Protein AF-A0A922Y2P7-F1 (afdb_monomer)

Radius of gyration: 21.87 Å; Cα contacts (8 Å, |Δi|>4): 31; chains: 1; bounding box: 61×43×46 Å

Solvent-accessible surfac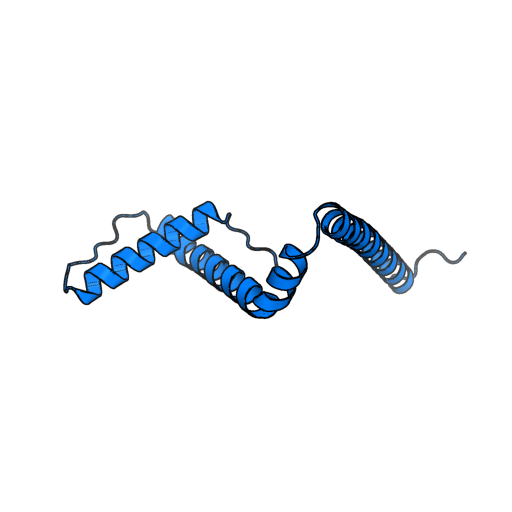e area (backbone atoms only — not comparable to full-atom values): 6220 Å² total; per-residue (Å²): 133,82,77,66,87,60,54,70,71,60,25,50,54,51,50,54,51,51,49,52,50,52,52,33,56,76,70,74,42,90,85,79,88,82,70,58,69,73,59,58,63,47,48,60,58,32,48,50,33,41,50,52,52,51,48,55,50,60,78,41,42,67,59,53,53,54,53,68,69,44,55,72,70,57,42,50,52,50,52,54,50,49,52,55,50,53,53,52,52,53,53,49,51,51,50,52,53,39,56,74,70,66,49,82,86,127

pLDDT: mean 87.1, std 9.53, range [47.66, 96.25]

Secondary structure (DSSP, 8-state):
-PPPSS-HHHHHHHHHHHHHHHHHHHTT------S-HHHHHHHHHHHHHHHHHHHHHHHTHHHHHHHHHS-HHHHHHHHHHHHHHHHHHHHHHHHHHHHHTT----

Nearest PDB structures (foldseek):
  8qo9-assembly1_A  TM=3.085E-01  e=5.550E+00  Homo sapiens
  8h6e-assembly1_5B  TM=3.210E-01  e=8.917E+00  Homo sapiens

Mean predicted aligned error: 9.05 Å

Foldseek 3Di:
DDQQPDDPVLLVVLVVVVVVVVVCVVVVHDDDDPDDPVVVVCSVSSPVSNVVVVVVCVVCVVVVVVLVPDPPVVNVVVVVVVVVVVVVVVVVVVVVVCVVVVHDDD

Structure (mmCIF, N/CA/C/O backbone):
data_AF-A0A922Y2P7-F1
#
_entry.id   AF-A0A922Y2P7-F1
#
loop_
_atom_site.group_PDB
_atom_site.id
_atom_site.type_symbol
_atom_site.label_atom_id
_atom_site.label_alt_id
_atom_site.label_comp_id
_atom_site.label_asym_id
_atom_site.label_entity_id
_atom_site.label_seq_id
_atom_site.pdbx_PDB_ins_code
_atom_site.Cartn_x
_atom_site.Cartn_y
_atom_site.Cartn_z
_atom_site.occupancy
_atom_site.B_iso_or_equiv
_atom_site.auth_seq_id
_atom_site.auth_comp_id
_atom_site.auth_asym_id
_atom_site.auth_atom_id
_atom_site.pdbx_PDB_model_num
ATOM 1 N N . MET A 1 1 ? 6.098 9.697 -9.049 1.00 47.66 1 MET A N 1
ATOM 2 C CA . MET A 1 1 ? 5.323 9.312 -7.848 1.00 47.66 1 MET A CA 1
ATOM 3 C C . MET A 1 1 ? 6.284 9.144 -6.680 1.00 47.66 1 MET A C 1
ATOM 5 O O . MET A 1 1 ? 7.315 8.517 -6.869 1.00 47.66 1 MET A O 1
ATOM 9 N N . THR A 1 2 ? 6.011 9.724 -5.507 1.00 57.09 2 THR A N 1
ATOM 10 C CA . THR A 1 2 ? 6.834 9.486 -4.304 1.00 57.09 2 THR A CA 1
ATOM 11 C C . THR A 1 2 ? 6.547 8.099 -3.737 1.00 57.09 2 THR A C 1
ATOM 13 O O . THR A 1 2 ? 5.384 7.695 -3.706 1.00 57.09 2 THR A O 1
ATOM 16 N N . LEU A 1 3 ? 7.581 7.371 -3.312 1.00 58.31 3 LEU A N 1
ATOM 17 C CA . LEU A 1 3 ? 7.417 6.056 -2.687 1.00 58.31 3 LEU A CA 1
ATOM 18 C C . LEU A 1 3 ? 6.575 6.169 -1.399 1.00 58.31 3 LEU A C 1
ATOM 20 O O . LEU A 1 3 ? 6.653 7.201 -0.723 1.00 58.31 3 LEU A O 1
ATOM 24 N N . PRO A 1 4 ? 5.769 5.148 -1.049 1.00 67.25 4 PRO A N 1
ATOM 25 C CA . PRO A 1 4 ? 5.058 5.120 0.226 1.00 67.25 4 PRO A CA 1
ATOM 26 C C . PRO A 1 4 ? 6.059 5.208 1.385 1.00 67.25 4 PRO A C 1
ATOM 28 O O . PRO A 1 4 ? 7.004 4.427 1.450 1.00 67.25 4 PRO A O 1
ATOM 31 N N . THR A 1 5 ? 5.863 6.160 2.295 1.00 79.56 5 THR A N 1
ATOM 32 C CA . THR A 1 5 ? 6.743 6.366 3.459 1.00 79.56 5 THR A CA 1
ATOM 33 C C . THR A 1 5 ? 6.452 5.385 4.596 1.00 79.56 5 THR A C 1
ATOM 35 O O . THR A 1 5 ? 7.342 5.072 5.381 1.00 79.56 5 THR A O 1
ATOM 38 N N . ALA A 1 6 ? 5.223 4.868 4.676 1.00 85.81 6 ALA A N 1
ATOM 39 C CA . ALA A 1 6 ? 4.834 3.822 5.618 1.00 85.81 6 ALA A CA 1
ATOM 40 C C . ALA A 1 6 ? 5.068 2.426 5.024 1.00 85.81 6 ALA A C 1
ATOM 42 O O . ALA A 1 6 ? 4.776 2.187 3.851 1.00 85.81 6 ALA A O 1
ATOM 43 N N . THR A 1 7 ? 5.523 1.473 5.839 1.00 89.12 7 THR A N 1
ATOM 44 C CA . THR A 1 7 ? 5.659 0.072 5.408 1.00 89.12 7 THR A CA 1
ATOM 45 C C . THR A 1 7 ? 4.289 -0.554 5.125 1.00 89.12 7 THR A C 1
ATOM 47 O O . THR A 1 7 ? 3.276 -0.133 5.688 1.00 89.12 7 THR A O 1
ATOM 50 N N . LEU A 1 8 ? 4.241 -1.599 4.287 1.00 88.62 8 LEU A N 1
ATOM 51 C CA . LEU A 1 8 ? 2.988 -2.312 3.993 1.00 88.62 8 LEU A CA 1
ATOM 52 C C . LEU A 1 8 ? 2.330 -2.890 5.255 1.00 88.62 8 LEU A C 1
ATOM 54 O O . LEU A 1 8 ? 1.112 -2.849 5.371 1.00 88.62 8 LEU A O 1
ATOM 58 N N . ALA A 1 9 ? 3.118 -3.370 6.222 1.00 90.62 9 ALA A N 1
ATOM 59 C CA . ALA A 1 9 ? 2.588 -3.872 7.489 1.00 90.62 9 ALA A CA 1
ATOM 60 C C . ALA A 1 9 ? 1.817 -2.783 8.258 1.00 90.62 9 ALA A C 1
ATOM 62 O O . ALA A 1 9 ? 0.706 -3.025 8.719 1.00 90.62 9 ALA A O 1
ATOM 63 N N . ILE A 1 10 ? 2.368 -1.565 8.328 1.00 91.56 10 ILE A N 1
ATOM 64 C CA . ILE A 1 10 ? 1.718 -0.428 8.997 1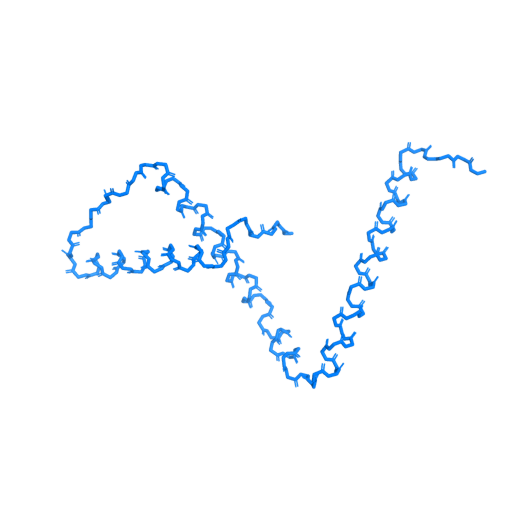.00 91.56 10 ILE A CA 1
ATOM 65 C C . ILE A 1 10 ? 0.460 0.004 8.229 1.00 91.56 10 ILE A C 1
ATOM 67 O O . ILE A 1 10 ? -0.568 0.289 8.838 1.00 91.56 10 ILE A O 1
ATOM 71 N N . GLN A 1 11 ? 0.514 -0.000 6.893 1.00 92.38 11 GLN A N 1
ATOM 72 C CA . GLN A 1 11 ? -0.651 0.272 6.044 1.00 92.38 11 GLN A CA 1
ATOM 73 C C . GLN A 1 11 ? -1.789 -0.733 6.294 1.00 92.38 11 GLN A C 1
ATOM 75 O O . GLN A 1 11 ? -2.936 -0.322 6.451 1.00 92.38 11 GLN A O 1
ATOM 80 N N . ILE A 1 12 ? -1.479 -2.033 6.378 1.00 93.06 12 ILE A N 1
ATOM 81 C CA . ILE A 1 12 ? -2.463 -3.099 6.630 1.00 93.06 12 ILE A CA 1
ATOM 82 C C . ILE A 1 12 ? -3.136 -2.927 7.994 1.00 93.06 12 ILE A C 1
ATOM 84 O O . ILE A 1 12 ? -4.357 -3.037 8.083 1.00 93.06 12 ILE A O 1
ATOM 88 N N . GLU A 1 13 ? -2.369 -2.643 9.046 1.00 93.06 13 GLU A N 1
ATOM 89 C CA . GLU A 1 13 ? -2.926 -2.451 10.390 1.00 93.06 13 GLU A CA 1
ATOM 90 C C . GLU A 1 13 ? -3.887 -1.255 10.453 1.00 93.06 13 GLU A C 1
ATOM 92 O O . GLU A 1 13 ? -4.983 -1.367 11.006 1.00 93.06 13 GLU A O 1
ATOM 97 N N . GLU A 1 14 ? -3.541 -0.130 9.821 1.00 93.88 14 GLU A N 1
ATOM 98 C CA . GLU A 1 14 ? -4.445 1.027 9.767 1.00 93.88 14 GLU A CA 1
ATOM 99 C C . GLU A 1 14 ? -5.702 0.752 8.928 1.00 93.88 14 GLU A C 1
ATOM 101 O O . GLU A 1 14 ? -6.799 1.168 9.309 1.00 93.88 14 GLU A O 1
ATOM 106 N N . VAL A 1 15 ? -5.590 -0.007 7.831 1.00 94.88 15 VAL A N 1
ATOM 107 C CA . VAL A 1 15 ? -6.760 -0.427 7.041 1.00 94.88 15 VAL A CA 1
ATOM 108 C C . VAL A 1 15 ? -7.679 -1.348 7.852 1.00 94.88 15 VAL A C 1
ATOM 110 O O . VAL A 1 15 ? -8.887 -1.123 7.866 1.00 94.88 15 VAL A O 1
ATOM 113 N N . ARG A 1 16 ? -7.138 -2.328 8.588 1.00 93.81 16 ARG A N 1
ATOM 114 C CA . ARG A 1 16 ? -7.922 -3.216 9.474 1.00 93.81 16 ARG A CA 1
ATOM 115 C C . ARG A 1 16 ? -8.654 -2.444 10.565 1.00 93.81 16 ARG A C 1
ATOM 117 O O . ARG A 1 16 ? -9.804 -2.741 10.899 1.00 93.81 16 ARG A O 1
ATOM 124 N N . LEU A 1 17 ? -8.002 -1.430 11.127 1.00 92.81 17 LEU A N 1
ATOM 125 C CA . LEU A 1 17 ? -8.632 -0.569 12.118 1.00 92.81 17 LEU A CA 1
ATOM 126 C C . LEU A 1 17 ? -9.770 0.255 11.502 1.00 92.81 17 LEU A C 1
ATOM 128 O O . LEU A 1 17 ? -10.840 0.369 12.106 1.00 92.81 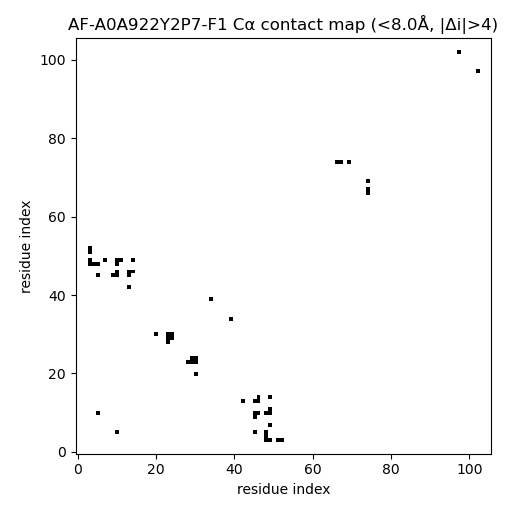17 LEU A O 1
ATOM 132 N N . ALA A 1 18 ? -9.561 0.814 10.308 1.00 93.19 18 ALA A N 1
ATOM 133 C CA . ALA A 1 18 ? -10.596 1.534 9.572 1.00 93.19 18 ALA A CA 1
ATOM 134 C C . ALA A 1 18 ? -11.790 0.623 9.228 1.00 93.19 18 ALA A C 1
ATOM 136 O O . ALA A 1 18 ? -12.938 1.023 9.429 1.00 93.19 18 ALA A O 1
ATOM 137 N N . GLU A 1 19 ? -11.533 -0.616 8.806 1.00 94.31 19 GLU A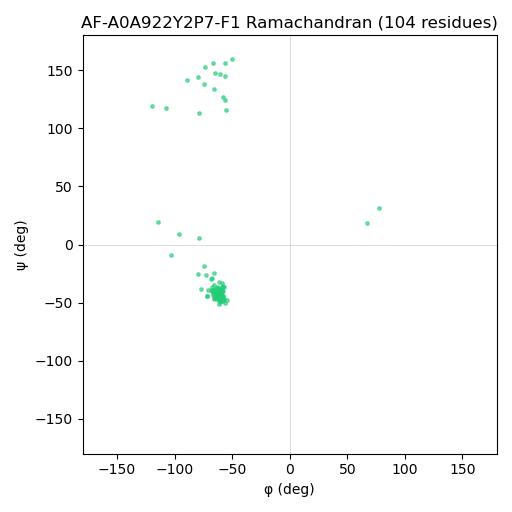 N 1
ATOM 138 C CA . GLU A 1 19 ? -12.555 -1.639 8.563 1.00 94.31 19 GLU A CA 1
ATOM 139 C C . GLU A 1 19 ? -13.356 -1.945 9.836 1.00 94.31 19 GLU A C 1
ATOM 141 O O . GLU A 1 19 ? -14.585 -1.886 9.826 1.00 94.31 19 GLU A O 1
ATOM 146 N N . THR A 1 20 ? -12.674 -2.180 10.961 1.00 92.94 20 THR A N 1
ATOM 147 C CA . THR A 1 20 ? -13.320 -2.437 1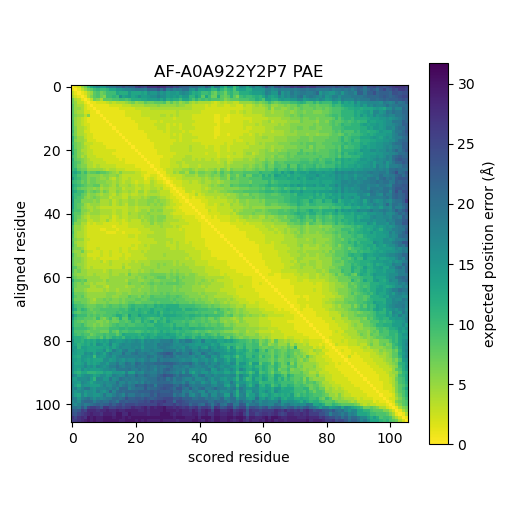2.259 1.00 92.94 20 THR A CA 1
ATOM 148 C C . THR A 1 20 ? -14.234 -1.278 12.668 1.00 92.94 20 THR A C 1
ATOM 150 O O . THR A 1 20 ? -15.342 -1.495 13.157 1.00 92.94 20 THR A O 1
ATOM 153 N N . ARG A 1 21 ? -13.814 -0.028 12.433 1.00 91.62 21 ARG A N 1
ATOM 154 C CA . ARG A 1 21 ? -14.647 1.159 12.695 1.00 91.62 21 ARG A CA 1
ATOM 155 C C . ARG A 1 21 ? -15.870 1.207 11.796 1.00 91.62 21 ARG A C 1
ATOM 157 O O . ARG A 1 21 ? -16.964 1.446 12.297 1.00 91.62 21 ARG A O 1
ATOM 164 N N . ALA A 1 22 ? -15.694 0.978 10.497 1.00 92.00 22 ALA A N 1
ATOM 165 C CA . ALA A 1 22 ? -16.798 0.952 9.543 1.00 92.00 22 ALA A CA 1
ATOM 166 C C . ALA A 1 22 ? -17.816 -0.141 9.904 1.00 92.00 22 ALA A C 1
ATOM 168 O O . ALA A 1 22 ? -19.021 0.109 9.883 1.00 92.00 22 ALA A O 1
ATOM 169 N N . HIS A 1 23 ? -17.338 -1.317 10.318 1.00 93.62 23 HIS A N 1
ATOM 170 C CA . HIS A 1 23 ? -18.174 -2.404 10.815 1.00 93.62 23 HIS A CA 1
ATOM 171 C C . HIS A 1 23 ? -18.955 -1.988 12.070 1.00 93.62 23 HIS A C 1
ATOM 173 O O . HIS A 1 23 ? -20.178 -2.109 12.102 1.00 93.62 23 HIS A O 1
ATOM 179 N N . SER A 1 24 ? -18.286 -1.430 13.082 1.00 93.06 24 SER A N 1
ATOM 180 C CA . SER A 1 24 ? -18.952 -0.947 14.298 1.00 93.06 24 SER A CA 1
ATOM 181 C C . SER A 1 24 ? -20.028 0.096 13.997 1.00 93.06 24 SER A C 1
ATOM 183 O O . SER A 1 24 ? -21.155 -0.044 14.468 1.00 93.06 24 SER A O 1
ATOM 185 N N . LEU A 1 25 ? -19.726 1.087 13.152 1.00 93.38 25 LEU A N 1
ATOM 186 C CA . LEU A 1 25 ? -20.691 2.112 12.746 1.00 93.38 25 LEU A CA 1
ATOM 187 C C . LEU A 1 25 ? -21.891 1.512 12.007 1.00 93.38 25 LEU A C 1
ATOM 189 O O . LEU A 1 25 ? -23.029 1.872 12.301 1.00 93.38 25 LEU A O 1
ATOM 193 N N . ARG A 1 26 ? -21.658 0.556 11.099 1.00 95.06 26 ARG A N 1
ATOM 194 C CA . ARG A 1 26 ? -22.724 -0.150 10.370 1.00 95.06 26 ARG A CA 1
ATOM 195 C C . ARG A 1 26 ? -23.696 -0.870 11.310 1.00 95.06 26 ARG A C 1
ATOM 197 O O . ARG A 1 26 ? -24.878 -0.962 10.994 1.00 95.06 26 ARG A O 1
ATOM 204 N N . HIS A 1 27 ? -23.212 -1.365 12.446 1.00 94.56 27 HIS A N 1
ATOM 205 C CA . HIS A 1 27 ? -24.013 -2.075 13.447 1.00 94.56 27 HIS A CA 1
ATOM 206 C C . HIS A 1 27 ? -24.495 -1.184 14.605 1.00 94.56 27 HIS A C 1
ATOM 208 O O . HIS A 1 27 ? -25.031 -1.699 15.584 1.00 94.56 27 HIS A O 1
ATOM 214 N N . GLY A 1 28 ? -24.319 0.140 14.514 1.00 92.44 28 GLY A N 1
ATOM 215 C CA . GLY A 1 28 ? -24.724 1.079 15.565 1.00 92.44 28 GLY A CA 1
ATOM 216 C C . GLY A 1 28 ? -23.922 0.945 16.865 1.00 92.44 28 GLY A C 1
ATOM 217 O O . GLY A 1 28 ? -24.371 1.401 17.914 1.00 92.44 28 GLY A O 1
ATOM 218 N N . LEU A 1 29 ? -22.748 0.310 16.817 1.00 92.75 29 LEU A N 1
ATOM 219 C CA . LEU A 1 29 ? -21.872 0.147 17.971 1.00 92.75 29 LEU A CA 1
ATOM 220 C C . LEU A 1 29 ? -21.077 1.436 18.231 1.00 92.75 29 LEU A C 1
ATOM 222 O O . LEU A 1 29 ? -20.649 2.106 17.284 1.00 92.75 29 LEU A O 1
ATOM 226 N N . PRO A 1 30 ? -20.819 1.781 19.505 1.00 90.88 30 PRO A N 1
ATOM 227 C CA . PRO A 1 30 ? -20.034 2.958 19.842 1.00 90.88 30 PRO A CA 1
ATOM 228 C C . PRO A 1 30 ? -18.582 2.800 19.375 1.00 90.88 30 PRO A C 1
ATOM 230 O O . PRO A 1 30 ? -17.931 1.787 19.632 1.00 90.88 30 PRO A O 1
ATOM 233 N N . VAL A 1 31 ? -18.047 3.840 18.734 1.00 89.62 31 VAL A N 1
ATOM 234 C CA . VAL A 1 31 ? -16.630 3.932 18.363 1.00 89.62 31 VAL A CA 1
ATOM 235 C C . VAL A 1 31 ? -15.955 4.946 19.277 1.00 89.62 31 VAL A C 1
ATOM 237 O O . VAL A 1 31 ? -16.297 6.125 19.264 1.00 89.62 31 VAL A O 1
ATOM 240 N N . VAL A 1 32 ? -14.983 4.487 20.066 1.00 88.81 32 VAL A N 1
ATOM 241 C CA . VAL A 1 32 ? -14.190 5.338 20.963 1.00 88.81 32 VAL A CA 1
ATOM 242 C C . VAL A 1 32 ? -12.725 5.249 20.559 1.00 88.81 32 VAL A C 1
ATOM 244 O O . VAL A 1 32 ? -12.127 4.175 20.604 1.00 88.81 32 VAL A O 1
ATOM 247 N N . GLU A 1 33 ? -12.136 6.381 20.175 1.00 89.56 33 GLU A N 1
ATOM 248 C CA . GLU A 1 33 ? -10.699 6.481 19.925 1.00 89.56 33 GLU A CA 1
ATOM 249 C C . GLU A 1 33 ? -9.957 6.603 21.259 1.00 89.56 33 GLU A C 1
ATOM 251 O O . GLU A 1 33 ? -10.098 7.594 21.973 1.00 89.56 33 GLU A O 1
ATOM 256 N N . LYS A 1 34 ? -9.180 5.572 21.601 1.00 89.44 34 LYS A N 1
ATOM 257 C CA . LYS A 1 34 ? -8.365 5.525 22.826 1.00 89.44 34 LYS A CA 1
ATOM 258 C C . LYS A 1 34 ? -6.883 5.780 22.560 1.00 89.44 34 LYS A C 1
ATOM 260 O O . LYS A 1 34 ? -6.110 5.883 23.509 1.00 89.44 34 LYS A O 1
ATOM 265 N N . ARG A 1 35 ? -6.466 5.830 21.292 1.00 88.94 35 ARG A N 1
ATOM 266 C CA . ARG A 1 35 ? -5.060 6.023 20.935 1.00 88.94 35 ARG A CA 1
ATOM 267 C C . ARG A 1 35 ? -4.626 7.476 21.189 1.00 88.94 35 ARG A C 1
ATOM 269 O O . ARG A 1 35 ? -5.454 8.386 21.108 1.00 88.94 35 ARG A O 1
ATOM 276 N N . PRO A 1 36 ? -3.330 7.713 21.456 1.00 91.50 36 PRO A N 1
ATOM 277 C CA . PRO A 1 36 ? -2.770 9.058 21.566 1.00 91.50 36 PRO A CA 1
ATOM 278 C C . PRO A 1 36 ? -3.018 9.911 20.311 1.00 91.50 36 PRO A C 1
ATOM 280 O O . PRO A 1 36 ? -2.990 9.400 19.190 1.00 91.50 36 PRO A O 1
ATOM 283 N N . ARG A 1 37 ? -3.235 11.224 20.480 1.00 88.50 37 ARG A N 1
ATOM 284 C CA . ARG A 1 37 ? -3.585 12.142 19.373 1.00 88.50 37 ARG A CA 1
ATOM 285 C C . ARG A 1 37 ? -2.546 12.164 18.248 1.00 88.50 37 ARG A C 1
ATOM 287 O O . ARG A 1 37 ? -2.918 12.273 17.086 1.00 88.50 37 ARG A O 1
ATOM 294 N N . ASP A 1 38 ? -1.267 12.045 18.580 1.00 87.56 38 ASP A N 1
ATOM 295 C CA . ASP A 1 38 ? -0.154 12.004 17.625 1.00 87.56 38 ASP A CA 1
ATOM 296 C C . ASP A 1 38 ? -0.140 10.717 16.783 1.00 87.56 38 ASP A C 1
ATOM 298 O O . ASP A 1 38 ? 0.292 10.727 15.630 1.00 87.56 38 ASP A O 1
ATOM 302 N N . VAL A 1 39 ? -0.633 9.603 17.331 1.00 85.00 39 VAL A N 1
ATOM 303 C CA . VAL A 1 39 ? -0.816 8.351 16.586 1.00 85.00 39 VAL A CA 1
ATOM 304 C C . VAL A 1 39 ? -1.977 8.506 15.608 1.00 85.00 39 VAL A C 1
ATOM 306 O O . VAL A 1 39 ? -1.838 8.178 14.435 1.00 85.00 39 VAL A O 1
ATOM 309 N N . VAL A 1 40 ? -3.091 9.090 16.060 1.00 85.25 40 VAL A N 1
ATOM 310 C CA . VAL A 1 40 ? -4.268 9.343 15.212 1.00 85.25 40 VAL A CA 1
ATOM 311 C C . VAL A 1 40 ? -3.947 10.301 14.066 1.00 85.25 40 VAL A C 1
ATOM 313 O O . VAL A 1 40 ? -4.381 10.069 12.939 1.00 85.25 40 VAL A O 1
ATOM 316 N N . ALA A 1 41 ? -3.163 11.350 14.330 1.00 84.62 41 ALA A N 1
ATOM 317 C CA . ALA A 1 41 ? -2.728 12.296 13.305 1.00 84.62 41 ALA A CA 1
ATOM 318 C C . ALA A 1 41 ? -1.944 11.595 12.182 1.00 84.62 41 ALA A C 1
ATOM 320 O O . ALA A 1 41 ? -2.180 11.854 11.003 1.00 84.62 41 ALA A O 1
ATOM 321 N N . ARG A 1 42 ? -1.078 10.639 12.542 1.00 87.75 42 ARG A N 1
ATOM 322 C CA . ARG A 1 42 ? -0.298 9.839 11.587 1.00 87.75 42 ARG A CA 1
ATOM 323 C C . ARG A 1 42 ? -1.137 8.806 10.831 1.00 87.75 42 ARG A C 1
ATOM 325 O O . ARG A 1 42 ? -0.796 8.474 9.697 1.00 87.75 42 ARG A O 1
ATOM 332 N N . SER A 1 43 ? -2.252 8.329 11.393 1.00 89.50 43 SER A N 1
ATOM 333 C CA . SER A 1 43 ? -3.127 7.354 10.719 1.00 89.50 43 SER A CA 1
ATOM 334 C C . SER A 1 43 ? -3.626 7.855 9.357 1.00 89.50 43 SER A C 1
ATOM 336 O O . SER A 1 43 ? -3.700 7.073 8.412 1.00 89.50 43 SER A O 1
ATOM 338 N N . ALA A 1 44 ? -3.921 9.152 9.211 1.00 86.88 44 ALA A N 1
ATOM 339 C CA . ALA A 1 44 ? -4.367 9.716 7.934 1.00 86.88 44 ALA A CA 1
ATOM 340 C C . ALA A 1 44 ? -3.290 9.608 6.838 1.00 86.88 44 ALA A C 1
ATOM 342 O O . ALA A 1 44 ? -3.590 9.257 5.696 1.00 86.88 44 ALA A O 1
ATOM 343 N N . GLU A 1 45 ? -2.027 9.852 7.189 1.00 89.50 45 GLU A N 1
ATOM 344 C CA . GLU A 1 45 ? -0.892 9.733 6.268 1.00 89.50 45 GLU A CA 1
ATOM 345 C C . GLU A 1 45 ? -0.662 8.278 5.846 1.00 89.50 45 GLU A C 1
ATOM 347 O O . GLU A 1 45 ? -0.437 7.998 4.666 1.00 89.50 45 GLU A O 1
ATOM 352 N N . VAL A 1 46 ? -0.774 7.341 6.792 1.00 92.56 46 VAL A N 1
ATOM 353 C CA . VAL A 1 46 ? -0.646 5.903 6.522 1.00 92.56 46 VAL A CA 1
ATOM 354 C C . VAL A 1 46 ? -1.782 5.404 5.630 1.00 92.56 46 VAL A C 1
ATOM 356 O O . VAL A 1 46 ? -1.521 4.696 4.659 1.00 92.56 46 VAL A O 1
ATOM 359 N N . LEU A 1 47 ? -3.030 5.791 5.905 1.00 92.56 47 LEU A N 1
ATOM 360 C CA . LEU A 1 47 ? -4.179 5.434 5.067 1.00 92.56 47 LEU A CA 1
ATOM 361 C C . LEU A 1 47 ? -4.053 6.030 3.662 1.00 92.56 47 LEU A C 1
ATOM 363 O O . LEU A 1 47 ? -4.372 5.367 2.676 1.00 92.56 47 LEU A O 1
ATOM 367 N N . ASN A 1 48 ? -3.518 7.247 3.542 1.00 90.38 48 ASN A N 1
ATOM 368 C CA . ASN A 1 48 ? -3.199 7.825 2.242 1.00 90.38 48 ASN A CA 1
ATOM 369 C C . ASN A 1 48 ? -2.092 7.035 1.519 1.00 90.38 48 ASN A C 1
ATOM 371 O O . ASN A 1 48 ? -2.190 6.826 0.311 1.00 90.38 48 ASN A O 1
ATOM 375 N N . CYS A 1 49 ? -1.069 6.549 2.234 1.00 91.19 49 CYS A N 1
ATOM 376 C CA . CYS A 1 49 ? -0.074 5.637 1.662 1.00 91.19 49 CYS A CA 1
ATOM 377 C C . CYS A 1 49 ? -0.725 4.336 1.172 1.00 91.19 49 CYS A C 1
ATOM 379 O O . CYS A 1 49 ? -0.468 3.935 0.041 1.00 91.19 49 CYS A O 1
ATOM 381 N N . ALA A 1 50 ? -1.609 3.731 1.972 1.00 93.06 50 ALA A N 1
ATOM 382 C CA . ALA A 1 50 ? -2.359 2.530 1.603 1.00 93.06 50 ALA A CA 1
ATOM 383 C C . ALA A 1 50 ? -3.186 2.734 0.329 1.00 93.06 50 ALA A C 1
ATOM 385 O O . ALA A 1 50 ? -3.078 1.945 -0.609 1.00 93.06 50 ALA A O 1
ATOM 386 N N . ARG A 1 51 ? -3.941 3.837 0.251 1.00 93.06 51 ARG A N 1
ATOM 387 C CA . ARG A 1 51 ? -4.708 4.211 -0.944 1.00 93.06 51 ARG A CA 1
ATOM 388 C C . ARG A 1 51 ? -3.813 4.307 -2.180 1.00 93.06 51 ARG A C 1
ATOM 390 O O . ARG A 1 51 ? -4.111 3.679 -3.186 1.00 93.06 51 ARG A O 1
ATOM 397 N N . ARG A 1 52 ? -2.696 5.038 -2.098 1.00 90.38 52 ARG A N 1
ATOM 398 C CA . ARG A 1 52 ? -1.762 5.209 -3.227 1.00 90.38 52 ARG A CA 1
ATOM 399 C C . ARG A 1 52 ? -1.121 3.891 -3.669 1.00 90.38 52 ARG A C 1
ATOM 401 O O . ARG A 1 52 ? -0.921 3.684 -4.864 1.00 90.38 52 ARG A O 1
ATOM 408 N N . SER A 1 53 ? -0.804 3.004 -2.723 1.00 90.12 53 SER A N 1
ATOM 409 C CA . SER A 1 53 ? -0.320 1.654 -3.029 1.00 90.12 53 SER A CA 1
ATOM 410 C C . SER A 1 53 ? -1.369 0.870 -3.825 1.00 90.12 53 SER A C 1
ATOM 412 O O . SER A 1 53 ? -1.040 0.277 -4.848 1.00 90.12 53 SER A O 1
ATOM 414 N N . LEU A 1 54 ? -2.637 0.908 -3.398 1.00 90.69 54 LEU A N 1
ATOM 415 C CA . LEU A 1 54 ? -3.739 0.230 -4.089 1.00 90.69 54 LEU A CA 1
ATOM 416 C C . LEU A 1 54 ? -4.031 0.831 -5.469 1.00 90.69 54 LEU A C 1
ATOM 418 O O . LEU A 1 54 ? -4.270 0.078 -6.407 1.00 90.69 54 LEU A O 1
ATOM 422 N N . GLU A 1 55 ? -3.962 2.154 -5.614 1.00 91.44 55 GLU A N 1
ATOM 423 C CA . GLU A 1 55 ? -4.101 2.836 -6.909 1.00 91.44 55 GLU A CA 1
ATOM 424 C C . GLU A 1 55 ? -3.021 2.386 -7.885 1.00 91.44 55 GLU A C 1
ATOM 426 O O . GLU A 1 55 ? -3.346 1.933 -8.974 1.00 91.44 55 GLU A O 1
ATOM 431 N N . THR A 1 56 ? -1.756 2.387 -7.456 1.00 89.50 56 THR A N 1
ATOM 432 C CA . THR A 1 56 ? -0.634 1.920 -8.288 1.00 89.50 56 THR A CA 1
ATOM 433 C C . THR A 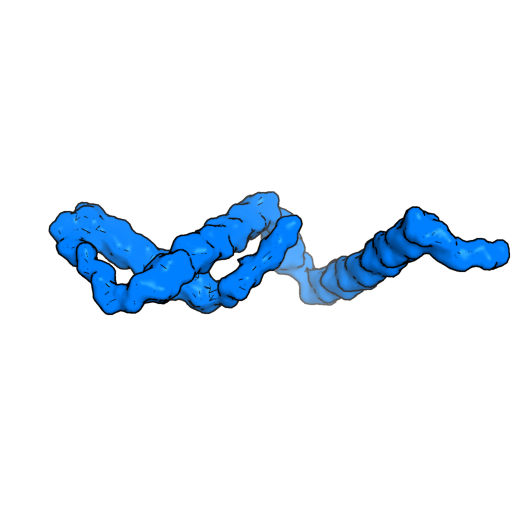1 56 ? -0.834 0.467 -8.731 1.00 89.50 56 THR A C 1
ATOM 435 O O . THR A 1 56 ? -0.613 0.120 -9.889 1.00 89.50 56 THR A O 1
ATOM 438 N N . LEU A 1 57 ? -1.264 -0.402 -7.809 1.00 89.69 57 LEU A N 1
ATOM 439 C CA . LEU A 1 57 ? -1.540 -1.805 -8.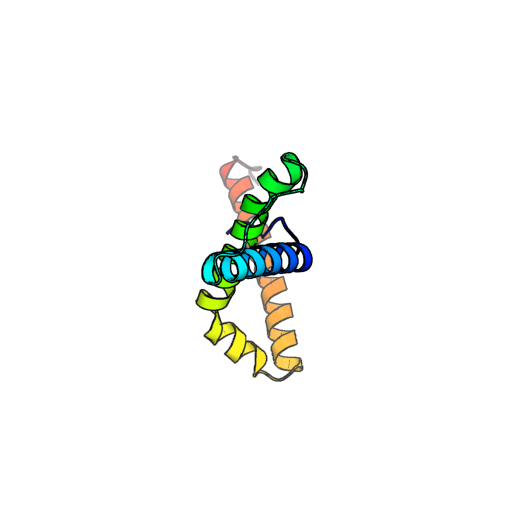122 1.00 89.69 57 LEU A CA 1
ATOM 440 C C . LEU A 1 57 ? -2.720 -1.962 -9.083 1.00 89.69 57 LEU A C 1
ATOM 442 O O . LEU A 1 57 ? -2.704 -2.873 -9.904 1.00 89.69 57 LEU A O 1
ATOM 446 N N . SER A 1 58 ? -3.734 -1.104 -8.976 1.00 92.75 58 SER A N 1
ATOM 447 C CA . SER A 1 58 ? -4.894 -1.113 -9.866 1.00 92.75 58 SER A CA 1
ATOM 448 C C . SER A 1 58 ? -4.544 -0.599 -11.260 1.00 92.75 58 SER A C 1
ATOM 450 O O . SER A 1 58 ? -4.956 -1.209 -12.242 1.00 92.75 58 SER A O 1
ATOM 452 N N . GLU A 1 59 ? -3.796 0.502 -11.350 1.00 94.88 59 GLU A N 1
ATOM 453 C CA . GLU A 1 59 ? -3.365 1.127 -12.607 1.00 94.88 59 GLU A CA 1
ATOM 454 C C . GLU A 1 59 ? -2.490 0.191 -13.445 1.00 94.88 59 GLU A C 1
ATOM 456 O O . GLU A 1 59 ? -2.561 0.230 -14.668 1.00 94.88 59 GLU A O 1
ATOM 461 N N . HIS A 1 60 ? -1.709 -0.673 -12.790 1.00 93.12 60 HIS A N 1
ATOM 462 C CA . HIS A 1 60 ? -0.768 -1.588 -13.443 1.00 93.12 60 HIS A CA 1
ATOM 463 C C . HIS A 1 60 ? -1.137 -3.070 -13.282 1.00 93.12 60 HIS A C 1
ATOM 465 O O . HIS A 1 60 ? -0.281 -3.955 -13.379 1.00 93.12 60 HIS A O 1
ATOM 471 N N . ALA A 1 61 ? -2.397 -3.370 -12.956 1.00 90.56 61 ALA A N 1
ATOM 472 C CA . ALA A 1 61 ? -2.808 -4.721 -12.580 1.00 90.56 61 ALA A CA 1
ATOM 473 C C . ALA A 1 61 ? -2.535 -5.749 -13.689 1.00 90.56 61 ALA A C 1
ATOM 475 O O . ALA A 1 61 ? -2.119 -6.878 -13.404 1.00 90.56 61 ALA A O 1
ATOM 476 N N . ASP A 1 62 ? -2.761 -5.376 -14.946 1.00 93.69 62 ASP A N 1
ATOM 477 C CA . ASP A 1 62 ? -2.628 -6.287 -16.079 1.00 93.69 62 ASP A CA 1
ATOM 478 C C . ASP A 1 62 ? -1.166 -6.516 -16.460 1.00 93.69 62 ASP A C 1
ATOM 480 O O . ASP A 1 62 ? -0.780 -7.660 -16.711 1.00 93.69 62 ASP A O 1
ATOM 484 N N . GLU A 1 63 ? -0.323 -5.486 -16.394 1.00 92.38 63 GLU A N 1
ATOM 485 C CA . GLU A 1 63 ? 1.122 -5.602 -16.587 1.00 92.38 63 GLU A CA 1
ATOM 486 C C . GLU A 1 63 ? 1.758 -6.461 -15.496 1.00 92.38 63 GLU A C 1
ATOM 488 O O . GLU A 1 63 ? 2.552 -7.353 -15.799 1.00 92.38 63 GLU A O 1
ATOM 493 N N . ILE A 1 64 ? 1.369 -6.261 -14.232 1.00 91.06 64 ILE A N 1
ATOM 494 C CA . ILE A 1 64 ? 1.847 -7.080 -13.111 1.00 91.06 64 ILE A CA 1
ATOM 495 C C . ILE A 1 64 ? 1.441 -8.542 -13.323 1.00 91.06 64 ILE A C 1
ATOM 497 O O . ILE A 1 64 ? 2.272 -9.443 -13.201 1.00 91.06 64 ILE A O 1
ATOM 501 N N . ARG A 1 65 ? 0.181 -8.809 -13.688 1.00 94.50 65 ARG A N 1
ATOM 502 C CA . ARG A 1 65 ? -0.284 -10.177 -13.978 1.00 94.50 65 ARG A CA 1
ATOM 503 C C . ARG A 1 65 ? 0.453 -10.792 -15.163 1.00 94.50 65 ARG A C 1
ATOM 505 O O . ARG A 1 65 ? 0.803 -11.968 -15.102 1.00 94.50 65 ARG A O 1
ATOM 512 N N . ALA A 1 66 ? 0.673 -10.033 -16.234 1.00 93.19 66 ALA A N 1
ATOM 513 C CA . ALA A 1 66 ? 1.414 -10.494 -17.402 1.00 93.19 66 ALA A CA 1
ATOM 514 C C . ALA A 1 66 ? 2.864 -10.836 -17.034 1.00 93.19 66 ALA A C 1
ATOM 516 O O . ALA A 1 66 ? 3.340 -11.918 -17.373 1.00 93.19 66 ALA A O 1
ATOM 517 N N . PHE A 1 67 ? 3.525 -9.975 -16.259 1.00 92.25 67 PHE A N 1
ATOM 518 C CA . PHE A 1 67 ? 4.873 -10.207 -15.750 1.00 92.25 67 PHE A CA 1
ATOM 519 C C . PHE A 1 67 ? 4.951 -11.466 -14.875 1.00 92.25 67 PHE A C 1
ATOM 521 O O . PHE A 1 67 ? 5.842 -12.293 -15.054 1.00 92.25 67 PHE A O 1
ATOM 528 N N . LEU A 1 68 ? 3.993 -11.667 -13.966 1.00 92.94 68 LEU A N 1
ATOM 529 C CA . LEU A 1 68 ? 3.964 -12.839 -13.084 1.00 92.94 68 LEU A CA 1
ATOM 530 C C . LEU A 1 68 ? 3.734 -14.164 -13.833 1.00 92.94 68 LEU A C 1
ATOM 532 O O . LEU A 1 68 ? 4.164 -15.209 -13.346 1.00 92.94 68 LEU A O 1
ATOM 536 N N . LYS A 1 69 ? 3.112 -14.135 -15.020 1.00 96.12 69 LYS A N 1
ATOM 537 C CA . LYS A 1 69 ? 2.940 -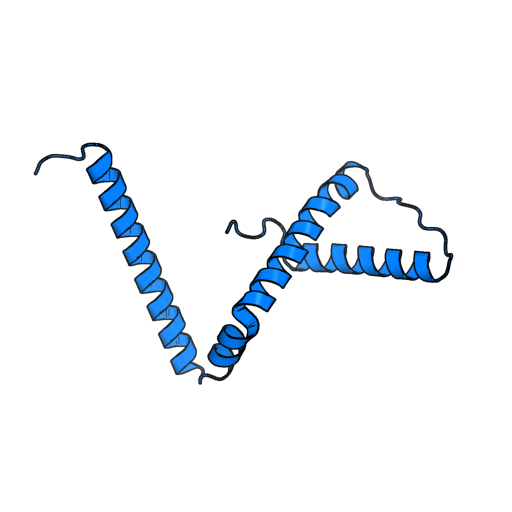15.317 -15.886 1.00 96.12 69 LYS A CA 1
ATOM 538 C C . LYS A 1 69 ? 4.225 -15.746 -16.597 1.00 96.12 69 LYS A C 1
ATOM 540 O O . LYS A 1 69 ? 4.289 -16.877 -17.074 1.00 96.12 69 LYS A O 1
ATOM 545 N N . LEU A 1 70 ? 5.229 -14.873 -16.696 1.00 92.88 70 LEU A N 1
ATOM 546 C CA . LEU A 1 70 ? 6.505 -15.219 -17.321 1.00 92.88 70 LEU A CA 1
ATOM 547 C C . LEU A 1 70 ? 7.234 -16.303 -16.505 1.00 92.88 70 LEU A C 1
ATOM 549 O O . LEU A 1 70 ? 7.133 -16.297 -15.275 1.00 92.88 70 LEU A O 1
ATOM 553 N N . PRO A 1 71 ? 8.011 -17.197 -17.144 1.00 96.25 71 PRO A N 1
ATOM 554 C CA . PRO A 1 71 ? 8.931 -18.096 -16.446 1.00 96.25 71 PRO A CA 1
ATOM 555 C C . PRO A 1 71 ? 9.926 -17.334 -15.559 1.00 96.25 71 PRO A C 1
ATOM 557 O O . PRO A 1 71 ? 10.220 -16.165 -15.814 1.00 96.25 71 PRO A O 1
ATOM 560 N N . ALA A 1 72 ? 10.470 -17.993 -14.531 1.00 93.69 72 ALA A N 1
ATOM 561 C CA . ALA A 1 72 ? 11.379 -17.361 -13.569 1.00 93.69 72 ALA A CA 1
ATOM 562 C C . ALA A 1 72 ? 12.580 -16.679 -14.250 1.00 93.69 72 ALA A C 1
ATOM 564 O O . ALA A 1 72 ? 12.813 -15.497 -14.006 1.00 93.69 72 ALA A O 1
ATOM 565 N N . ASP A 1 73 ? 13.241 -17.378 -15.172 1.00 93.62 73 ASP A N 1
ATOM 566 C CA . ASP A 1 73 ? 14.410 -16.881 -15.908 1.00 93.62 73 ASP A CA 1
ATOM 567 C C . ASP A 1 73 ? 14.071 -15.638 -16.747 1.00 93.62 73 ASP A C 1
ATOM 569 O O . ASP A 1 73 ? 14.844 -14.683 -16.828 1.00 93.62 73 ASP A O 1
ATOM 573 N N . ALA A 1 74 ? 12.868 -15.608 -17.328 1.00 90.75 74 ALA A N 1
ATOM 574 C CA . ALA A 1 74 ? 12.383 -14.468 -18.099 1.00 90.75 74 ALA A CA 1
ATOM 575 C C . ALA A 1 74 ? 12.054 -13.269 -17.195 1.00 90.75 74 ALA A C 1
ATOM 577 O O . ALA A 1 74 ? 12.376 -12.133 -17.543 1.00 90.75 74 ALA A O 1
ATOM 578 N N . ARG A 1 75 ? 11.466 -13.500 -16.012 1.00 92.31 75 ARG A N 1
ATOM 579 C CA . ARG A 1 75 ? 11.253 -12.433 -15.018 1.00 92.31 75 ARG A CA 1
ATOM 580 C C . ARG A 1 75 ? 12.576 -11.855 -14.533 1.00 92.31 75 ARG A C 1
ATOM 582 O O . ARG A 1 75 ? 12.700 -10.639 -14.438 1.00 92.31 75 ARG A O 1
ATOM 589 N N . GLU A 1 76 ? 13.560 -12.705 -14.254 1.00 92.12 76 GLU A N 1
ATOM 590 C CA . GLU A 1 76 ? 14.890 -12.267 -13.835 1.00 92.12 76 GLU A CA 1
ATOM 591 C C . GLU A 1 76 ? 15.571 -11.423 -14.918 1.00 92.12 76 GLU A C 1
ATOM 593 O O . GLU A 1 76 ? 16.083 -10.344 -14.618 1.00 92.12 76 GLU A O 1
ATOM 598 N N . ALA A 1 77 ? 15.525 -11.863 -16.179 1.00 90.44 77 ALA A N 1
ATOM 599 C CA . ALA A 1 77 ? 16.075 -11.104 -17.298 1.00 90.44 77 ALA A CA 1
ATOM 600 C C . ALA A 1 77 ? 15.434 -9.710 -17.418 1.00 90.44 77 ALA A C 1
ATOM 602 O O . ALA A 1 77 ? 16.146 -8.717 -17.571 1.00 90.44 77 ALA A O 1
ATOM 603 N N . VAL A 1 78 ? 14.105 -9.620 -17.285 1.00 87.00 78 VAL A N 1
ATOM 604 C CA . VAL A 1 78 ? 13.374 -8.343 -17.301 1.00 87.00 78 VAL A CA 1
ATOM 605 C C . VAL A 1 78 ? 13.781 -7.448 -16.128 1.00 87.00 78 VAL A C 1
ATOM 607 O O . VAL A 1 78 ? 14.021 -6.260 -16.334 1.00 87.00 78 VAL A O 1
ATOM 610 N N . LEU A 1 79 ? 13.913 -7.993 -14.914 1.00 89.00 79 LEU A N 1
ATOM 611 C CA . LEU A 1 79 ? 14.326 -7.216 -13.738 1.00 89.00 79 LEU A CA 1
ATOM 612 C C . LEU A 1 79 ? 15.761 -6.692 -13.868 1.00 89.00 79 LEU A C 1
ATOM 614 O O . LEU A 1 79 ? 15.993 -5.505 -13.642 1.00 89.00 79 LEU A O 1
ATOM 618 N N . ARG A 1 80 ? 16.708 -7.536 -14.299 1.00 89.56 80 ARG A N 1
ATOM 619 C CA . ARG A 1 80 ? 18.105 -7.130 -14.540 1.00 89.56 80 ARG A CA 1
ATOM 620 C C . ARG A 1 80 ? 18.206 -6.068 -15.637 1.00 89.56 80 ARG A C 1
ATOM 622 O O . ARG A 1 80 ? 18.952 -5.095 -15.508 1.00 89.56 80 ARG A O 1
ATOM 629 N N . HIS A 1 81 ? 17.446 -6.231 -16.720 1.00 88.31 81 HIS A N 1
ATOM 630 C CA . HIS A 1 81 ? 17.394 -5.235 -17.788 1.00 88.31 81 HIS A CA 1
ATOM 631 C C . HIS A 1 81 ? 16.809 -3.908 -17.287 1.00 88.31 81 HIS A C 1
ATOM 633 O O . HIS A 1 81 ? 17.380 -2.849 -17.551 1.00 88.31 81 HIS A O 1
ATOM 639 N N . GLY A 1 82 ? 15.727 -3.963 -16.504 1.00 83.56 82 GLY A N 1
ATOM 640 C CA . GLY A 1 82 ? 15.120 -2.791 -15.878 1.00 83.56 82 GLY A CA 1
ATOM 641 C C . GLY A 1 82 ? 16.090 -2.034 -14.968 1.00 83.56 82 GLY A C 1
ATOM 642 O O . GLY A 1 82 ? 16.185 -0.813 -15.064 1.00 83.56 82 GLY A O 1
ATOM 643 N N . GLU A 1 83 ? 16.867 -2.743 -14.145 1.00 85.50 83 GLU A N 1
ATOM 644 C CA . GLU A 1 83 ? 17.910 -2.144 -13.302 1.00 85.50 83 GLU A CA 1
ATOM 645 C C . GLU A 1 83 ? 18.974 -1.422 -14.140 1.00 85.50 83 GLU A C 1
ATOM 647 O O . GLU A 1 83 ? 19.296 -0.258 -13.885 1.00 85.50 83 GLU A O 1
ATOM 652 N N . THR A 1 84 ? 19.463 -2.085 -15.191 1.00 85.69 84 THR A N 1
ATOM 653 C CA . THR A 1 84 ? 20.475 -1.532 -16.102 1.00 85.69 84 THR A CA 1
ATOM 654 C C . THR A 1 84 ? 19.975 -0.250 -16.776 1.00 85.69 84 THR A C 1
ATOM 656 O O . THR A 1 84 ? 20.688 0.754 -16.841 1.00 85.69 84 THR A O 1
ATOM 659 N N . MET A 1 85 ? 18.726 -0.252 -17.249 1.00 82.81 85 MET A N 1
ATOM 660 C CA . MET A 1 85 ? 18.111 0.922 -17.871 1.00 82.81 85 MET A CA 1
ATOM 661 C C . MET A 1 85 ? 17.859 2.050 -16.879 1.00 82.81 85 MET A C 1
ATOM 663 O O . MET A 1 85 ? 18.131 3.207 -17.198 1.00 82.81 85 MET A O 1
ATOM 667 N N . GLY A 1 86 ? 17.438 1.728 -15.656 1.00 81.62 86 GLY A N 1
ATOM 668 C CA . GLY A 1 86 ? 17.299 2.711 -14.585 1.00 81.62 86 GLY A CA 1
ATOM 669 C C . GLY A 1 86 ? 18.615 3.435 -14.287 1.00 81.62 86 GLY A C 1
ATOM 670 O O . GLY A 1 86 ? 18.645 4.665 -14.236 1.00 81.62 86 GLY A O 1
ATOM 671 N N . GLN A 1 87 ? 19.717 2.691 -14.158 1.00 84.75 87 GLN A N 1
ATOM 672 C CA . GLN A 1 87 ? 21.048 3.267 -13.933 1.00 84.75 87 GLN A CA 1
ATOM 673 C C . GLN A 1 87 ? 21.497 4.155 -15.101 1.00 84.75 87 GLN A C 1
ATOM 675 O O . GLN A 1 87 ? 21.984 5.264 -14.877 1.00 84.75 87 GLN A O 1
ATOM 680 N N . MET A 1 88 ? 21.277 3.714 -16.343 1.00 86.50 88 MET A N 1
ATOM 681 C CA . MET A 1 88 ? 21.601 4.507 -17.531 1.00 86.50 88 MET A CA 1
ATOM 682 C C . MET A 1 88 ? 20.831 5.835 -17.558 1.00 86.50 88 MET A C 1
ATOM 684 O O . MET A 1 88 ? 21.433 6.887 -17.772 1.00 86.50 88 MET A O 1
ATOM 688 N N . CYS A 1 89 ? 19.521 5.811 -17.301 1.00 83.50 89 CYS A N 1
ATOM 689 C CA . CYS A 1 89 ? 18.692 7.017 -17.260 1.00 83.50 89 CYS A CA 1
ATOM 690 C C . CYS A 1 89 ? 19.143 7.997 -16.168 1.00 83.50 89 CYS A C 1
ATOM 692 O O . CYS A 1 89 ? 19.182 9.204 -16.405 1.00 83.50 89 CYS A O 1
ATOM 694 N N . LEU A 1 90 ? 19.529 7.497 -14.988 1.00 86.88 90 LEU A N 1
ATOM 695 C CA . LEU A 1 90 ? 20.066 8.335 -13.912 1.00 86.88 90 LEU A CA 1
ATOM 696 C C . LEU A 1 90 ? 21.388 9.001 -14.308 1.00 86.88 90 LEU A C 1
ATOM 698 O O . LEU A 1 90 ? 21.581 10.186 -14.037 1.00 86.88 90 LEU A O 1
ATOM 702 N N . GLU A 1 91 ? 22.291 8.274 -14.966 1.00 87.25 91 GLU A N 1
ATOM 703 C CA . GLU A 1 91 ? 23.553 8.839 -15.453 1.00 87.25 91 GLU A CA 1
ATOM 704 C C . GLU A 1 91 ? 23.340 9.881 -16.556 1.00 87.25 91 GLU A C 1
ATOM 706 O O . GLU A 1 91 ? 24.000 10.923 -16.552 1.00 87.25 91 GLU A O 1
ATOM 711 N N . LEU A 1 92 ? 22.388 9.657 -17.465 1.00 85.94 92 LEU A N 1
ATOM 712 C CA . LEU A 1 92 ? 22.006 10.653 -18.469 1.00 85.94 92 LEU A CA 1
ATOM 713 C C . LEU A 1 92 ? 21.444 11.919 -17.811 1.00 85.94 92 LEU A C 1
ATOM 715 O O . LEU A 1 92 ? 21.928 13.011 -18.101 1.00 85.94 92 LEU A O 1
ATOM 719 N N . ALA A 1 93 ? 20.526 11.779 -16.852 1.00 86.12 93 ALA A N 1
ATOM 720 C CA . ALA A 1 93 ? 19.968 12.913 -16.117 1.00 86.12 93 ALA A CA 1
ATOM 721 C C . ALA A 1 93 ? 21.046 13.709 -15.354 1.00 86.12 93 ALA A C 1
ATOM 723 O O . ALA A 1 93 ? 21.021 14.941 -15.346 1.00 86.12 93 ALA A O 1
ATOM 724 N N . LYS A 1 94 ? 22.039 13.033 -14.752 1.00 86.94 94 LYS A N 1
ATOM 725 C CA . LYS A 1 94 ? 23.195 13.700 -14.123 1.00 86.94 94 LYS A CA 1
ATOM 726 C C . LYS A 1 94 ? 24.017 14.484 -15.143 1.00 86.94 94 LYS A C 1
ATOM 728 O O . LYS A 1 94 ? 24.376 15.630 -14.879 1.00 86.94 94 LYS A O 1
ATOM 733 N N . ARG A 1 95 ? 24.317 13.891 -16.304 1.00 83.88 95 ARG A N 1
ATOM 734 C CA . ARG A 1 95 ? 25.080 14.554 -17.376 1.00 83.88 95 ARG A CA 1
ATOM 735 C C . ARG A 1 95 ? 24.349 15.780 -17.911 1.00 83.88 95 ARG A C 1
ATOM 737 O O . ARG A 1 95 ? 24.979 16.818 -18.085 1.00 83.88 95 ARG A O 1
ATOM 744 N N . GLU A 1 96 ? 23.039 15.687 -18.110 1.00 84.31 96 GLU A N 1
ATOM 745 C CA . GLU A 1 96 ? 22.202 16.817 -18.523 1.00 84.31 96 GLU A CA 1
ATOM 746 C C . GLU A 1 96 ? 22.172 17.927 -17.468 1.00 84.31 96 GLU A C 1
ATOM 748 O O . GLU A 1 96 ? 22.319 19.101 -17.807 1.00 84.31 96 GLU A O 1
ATOM 753 N N . ALA A 1 97 ? 22.050 17.578 -16.183 1.00 84.50 97 ALA A N 1
ATOM 754 C CA . ALA A 1 97 ? 22.096 18.548 -15.091 1.00 84.50 97 ALA A CA 1
ATOM 755 C C . ALA A 1 97 ? 23.454 19.270 -15.017 1.00 84.50 97 ALA A C 1
ATOM 757 O O . ALA A 1 97 ? 23.489 20.491 -14.865 1.00 84.50 97 ALA A O 1
ATOM 758 N N . ILE A 1 98 ? 24.563 18.540 -15.188 1.00 80.88 98 ILE A N 1
ATOM 759 C CA . ILE A 1 98 ? 25.919 19.106 -15.244 1.00 80.88 98 ILE A CA 1
ATOM 760 C C . ILE A 1 98 ? 26.078 20.021 -16.466 1.00 80.88 98 ILE A C 1
ATOM 762 O O . ILE A 1 98 ? 26.575 21.137 -16.330 1.00 80.88 98 ILE A O 1
ATOM 766 N N . ALA A 1 99 ? 25.629 19.589 -17.648 1.00 79.19 99 ALA A N 1
ATOM 767 C CA . ALA A 1 99 ? 25.690 20.392 -18.870 1.00 79.19 99 ALA A CA 1
ATOM 768 C C . ALA A 1 99 ? 24.879 21.693 -18.733 1.00 79.19 99 ALA A C 1
ATOM 770 O O . ALA A 1 99 ? 25.357 22.768 -19.089 1.00 79.19 99 ALA A O 1
ATOM 771 N N . LYS A 1 100 ? 23.682 21.617 -18.140 1.00 80.12 100 LYS A N 1
ATOM 772 C CA . LYS A 1 100 ? 22.819 22.778 -17.882 1.00 80.12 100 LYS A CA 1
ATOM 773 C C . LYS A 1 100 ? 23.397 23.735 -16.833 1.00 80.12 100 LYS A C 1
ATOM 775 O O . LYS A 1 100 ? 23.141 24.932 -16.909 1.00 80.12 100 LYS A O 1
ATOM 780 N N . ALA A 1 101 ? 24.187 23.230 -15.887 1.00 80.31 101 ALA A N 1
ATOM 781 C CA . ALA A 1 101 ? 24.900 24.032 -14.891 1.00 80.31 101 ALA A CA 1
ATOM 782 C C . ALA A 1 101 ? 26.189 24.690 -15.430 1.00 80.31 101 ALA A C 1
ATOM 784 O O . ALA A 1 101 ? 26.920 25.305 -14.657 1.00 80.31 101 ALA A O 1
ATOM 785 N N . GLY A 1 102 ? 26.478 24.572 -16.733 1.00 71.88 102 GLY A N 1
ATOM 786 C CA . GLY A 1 102 ? 27.693 25.121 -17.342 1.00 71.88 102 GLY A CA 1
ATOM 787 C C . GLY A 1 102 ? 28.941 24.279 -17.067 1.00 71.88 102 GLY A C 1
ATOM 788 O O . GLY A 1 102 ? 30.029 24.833 -16.936 1.00 71.88 102 GLY A O 1
ATOM 789 N N . GLY A 1 103 ? 28.776 22.957 -16.929 1.00 60.88 103 GLY A N 1
ATOM 790 C CA . GLY A 1 103 ? 29.852 22.003 -16.644 1.00 60.88 103 GLY A CA 1
ATOM 791 C C . GLY A 1 103 ? 31.069 22.131 -17.574 1.00 60.88 103 GLY A C 1
ATOM 792 O O . GLY A 1 103 ? 30.962 22.700 -18.660 1.00 60.88 103 GLY A O 1
ATOM 793 N N . PRO A 1 104 ? 32.237 21.614 -17.146 1.00 62.09 104 PRO A N 1
ATOM 794 C CA . PRO A 1 104 ? 33.534 22.025 -17.670 1.00 62.09 104 PRO A CA 1
ATOM 795 C C . PRO A 1 104 ? 33.605 21.858 -19.187 1.00 62.09 104 PRO A C 1
ATOM 797 O O . PRO A 1 104 ? 33.392 20.760 -19.709 1.00 62.09 104 PRO A O 1
ATOM 800 N N . ALA A 1 105 ? 33.924 22.960 -19.868 1.00 54.34 105 ALA A N 1
ATOM 801 C CA . ALA A 1 105 ? 34.309 22.948 -21.268 1.00 54.34 105 ALA A CA 1
ATOM 802 C C . ALA A 1 105 ? 35.498 21.990 -21.416 1.00 54.34 105 ALA A C 1
ATOM 804 O O . ALA A 1 105 ? 36.542 22.197 -20.793 1.00 54.34 105 ALA A O 1
ATOM 805 N N . ARG A 1 106 ? 35.291 20.901 -22.159 1.00 53.66 106 ARG A N 1
ATOM 806 C CA . ARG A 1 106 ? 36.399 20.087 -22.659 1.00 53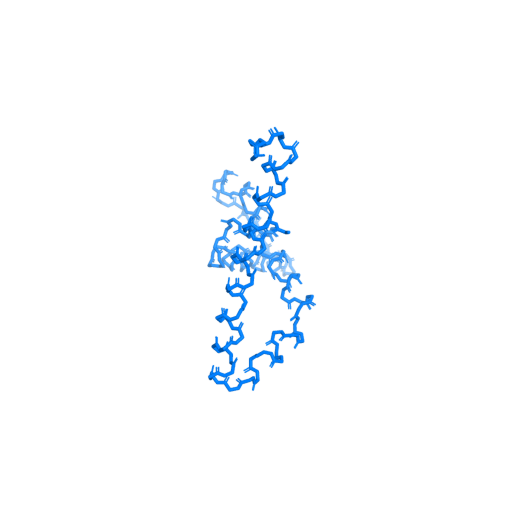.66 106 ARG A CA 1
ATOM 807 C C . ARG A 1 106 ? 37.149 20.857 -23.731 1.00 53.66 106 ARG A C 1
ATOM 809 O O . ARG A 1 106 ? 36.461 21.516 -24.541 1.00 53.66 106 ARG A O 1
#

Sequence (106 aa):
MTLPTATLAIQIEEVRLAETRAHSLRHGLPVVEKRPRDVVARSAEVLNCARRSLETLSEHADEIRAFLKLPADAREAVLRHGETMGQMCLELAKREAIAKAGGPAR